Protein AF-A0A529NBE7-F1 (afdb_monomer_lite)

Sequence (158 aa):
THEFKVRSGSTGPDVIDIGALYSTTGAFTYDPGFTSTASCESAITFIDGDAGILLHRGYPIDQLAEHGDFLEVCYLLLYGELPTKAQKEDFDYRVTRHTMVHEQMSRFFTGFRRDAHPMAVMCGVVGALSAFYHDSTDISDPYQRMVASMRLIAKMPT

Secondary structure (DSSP, 8-state):
-----EE--SSS--EE--TTHHHHHS-----TT-SS------SSEEEETTTTEEEETTEEHHHHHHH--HHHHHHHHHHSSPPPHHHHHHHHHHHHHT-PPPHHHHHHHTTS-TT--HHHHHHHHHHHHHHH-GGG--SS-HHHHHHHHHHHHHHTT-

Structure (mmCIF, N/CA/C/O backbone):
data_AF-A0A529NBE7-F1
#
_entry.id   AF-A0A529NBE7-F1
#
loop_
_atom_site.group_PDB
_atom_site.id
_atom_site.type_symbol
_atom_site.label_atom_id
_atom_site.label_alt_id
_atom_site.label_comp_id
_atom_site.label_asym_id
_atom_site.label_entity_id
_atom_site.label_seq_id
_atom_site.pdbx_PDB_ins_code
_atom_site.Cartn_x
_atom_site.Cartn_y
_atom_site.Cartn_z
_atom_site.occupancy
_atom_site.B_iso_or_equiv
_atom_site.auth_seq_id
_atom_site.auth_comp_id
_atom_site.auth_asym_id
_atom_site.auth_atom_id
_atom_site.pdbx_PDB_model_num
ATOM 1 N N . THR A 1 1 ? -15.815 6.696 36.750 1.00 75.62 1 THR A N 1
ATOM 2 C CA . THR A 1 1 ? -15.848 7.115 35.334 1.00 75.62 1 THR A CA 1
ATOM 3 C C . THR A 1 1 ? -14.420 7.359 34.900 1.00 75.62 1 THR A C 1
ATOM 5 O O . THR A 1 1 ? -13.675 7.949 35.671 1.00 75.62 1 THR A O 1
ATOM 8 N N . HIS A 1 2 ? -14.011 6.828 33.747 1.00 84.19 2 HIS A N 1
ATOM 9 C CA . HIS A 1 2 ? -12.671 7.039 33.188 1.00 84.19 2 HIS A CA 1
ATOM 10 C C . HIS A 1 2 ? -12.804 7.919 31.950 1.00 84.19 2 HIS A C 1
ATOM 12 O O . HIS A 1 2 ? -13.721 7.709 31.157 1.00 84.19 2 HIS A O 1
ATOM 18 N N . GLU A 1 3 ? -11.922 8.899 31.807 1.00 89.25 3 GLU A N 1
ATOM 19 C CA . GLU A 1 3 ? -11.871 9.765 30.633 1.00 89.25 3 GLU A CA 1
ATOM 20 C C . GLU A 1 3 ? -10.775 9.275 29.690 1.00 89.25 3 GLU A C 1
ATOM 22 O O . GLU A 1 3 ? -9.655 8.991 30.120 1.00 89.25 3 GLU A O 1
ATOM 27 N N . PHE A 1 4 ? -11.106 9.183 28.405 1.00 92.06 4 PHE A N 1
ATOM 28 C CA . PHE A 1 4 ? -10.170 8.831 27.343 1.00 92.06 4 PHE A CA 1
ATOM 29 C C . PHE A 1 4 ? -10.034 10.001 26.379 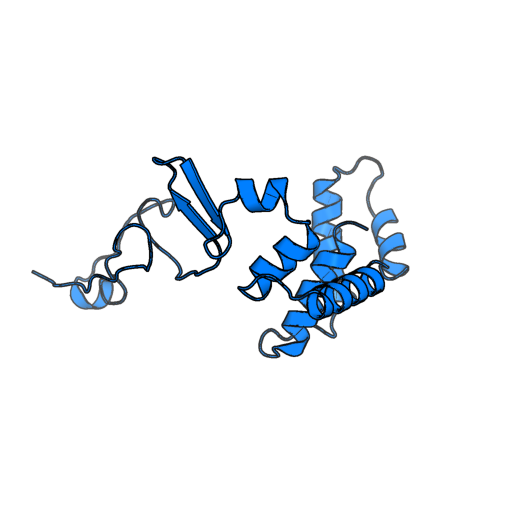1.00 92.06 4 PHE A C 1
ATOM 31 O O . PHE A 1 4 ? -10.995 10.727 26.117 1.00 92.06 4 PHE A O 1
ATOM 38 N N . LYS A 1 5 ? -8.824 10.193 25.854 1.00 93.06 5 LYS A N 1
ATOM 39 C CA . LYS A 1 5 ? -8.548 11.259 24.895 1.00 93.06 5 LYS A CA 1
ATOM 40 C C . LYS A 1 5 ? -9.171 10.906 23.548 1.00 93.06 5 LYS A C 1
ATOM 42 O O . LYS A 1 5 ? -8.966 9.810 23.037 1.00 93.06 5 LYS A O 1
ATOM 47 N N . VAL A 1 6 ? -9.865 11.864 22.948 1.00 94.12 6 VAL A N 1
ATOM 48 C CA . VAL A 1 6 ? -10.318 11.771 21.559 1.00 94.12 6 VAL A CA 1
ATOM 49 C C . VAL A 1 6 ? -9.231 12.343 20.648 1.00 94.12 6 VAL A C 1
ATOM 51 O O . VAL A 1 6 ? -8.643 13.388 20.945 1.00 94.12 6 VAL A O 1
ATOM 54 N N . ARG A 1 7 ? -8.917 11.635 19.563 1.00 93.31 7 ARG A N 1
ATOM 55 C CA . ARG A 1 7 ? -8.021 12.089 18.498 1.00 93.31 7 ARG A CA 1
ATOM 56 C C . ARG A 1 7 ? -8.833 12.273 17.223 1.00 93.31 7 ARG A C 1
ATOM 58 O O . ARG A 1 7 ? -9.584 11.382 16.843 1.00 93.31 7 ARG A O 1
ATOM 65 N N . SER A 1 8 ? -8.613 13.394 16.552 1.00 94.12 8 SER A N 1
ATOM 66 C CA . SER A 1 8 ? -9.230 13.698 15.262 1.00 94.12 8 SER A CA 1
ATOM 67 C C . SER A 1 8 ? -8.226 13.503 14.135 1.00 94.12 8 SER A C 1
ATOM 69 O O . SER A 1 8 ? -7.051 13.859 14.274 1.00 94.12 8 SER A O 1
ATOM 71 N N . GLY A 1 9 ? -8.688 12.931 13.026 1.00 90.38 9 GLY A N 1
ATOM 72 C CA . GLY A 1 9 ? -7.950 12.913 11.766 1.00 90.38 9 GLY A CA 1
ATOM 73 C C . GLY A 1 9 ? -8.094 14.234 11.008 1.00 90.38 9 GLY A C 1
ATOM 7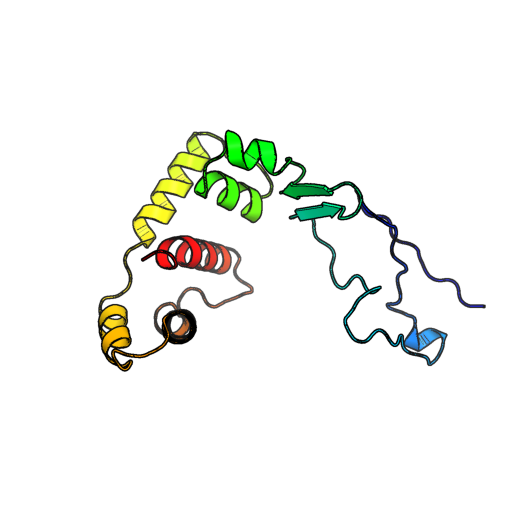4 O O . GLY A 1 9 ? -8.892 15.098 11.368 1.00 90.38 9 GLY A O 1
ATOM 75 N N . SER A 1 10 ? -7.341 14.388 9.919 1.00 90.62 10 SER A N 1
ATOM 76 C CA . SER A 1 10 ? -7.595 15.456 8.939 1.00 90.62 10 SER A CA 1
ATOM 77 C C . SER A 1 10 ? -8.926 15.259 8.207 1.00 90.62 10 SER A C 1
ATOM 79 O O . SER A 1 10 ? -9.560 16.223 7.790 1.00 90.62 10 SER A O 1
ATOM 81 N N . THR A 1 11 ? -9.330 13.999 8.047 1.00 87.31 11 THR A N 1
ATOM 82 C CA . THR A 1 11 ? -10.573 13.532 7.427 1.00 87.31 11 THR A CA 1
ATOM 83 C C . THR A 1 11 ? -11.031 12.258 8.141 1.00 87.31 11 THR A C 1
ATOM 85 O O . THR A 1 11 ? -10.215 11.575 8.766 1.00 87.31 11 THR A O 1
ATOM 88 N N . GLY A 1 12 ? -12.323 11.934 8.041 1.00 87.88 12 GLY A N 1
ATOM 89 C CA . GLY A 1 12 ? -12.913 10.747 8.665 1.00 87.88 12 GLY A CA 1
ATOM 90 C C . GLY A 1 12 ? -13.366 10.947 10.119 1.00 87.88 12 GLY A C 1
ATOM 91 O O . GLY A 1 12 ? -13.359 12.072 10.623 1.00 87.88 12 GLY A O 1
ATOM 92 N N . PRO A 1 13 ? -13.816 9.865 10.779 1.00 90.75 13 PRO A N 1
ATOM 93 C CA . PRO A 1 13 ? -14.330 9.915 12.142 1.00 90.75 13 PRO A CA 1
ATOM 94 C C . PRO A 1 13 ? -13.217 10.085 13.184 1.00 90.75 13 PRO A C 1
ATOM 96 O O . PRO A 1 13 ? -12.080 9.648 12.997 1.00 90.75 13 PRO A O 1
ATOM 99 N N . ASP A 1 14 ? -13.582 10.675 14.320 1.00 94.31 14 ASP A N 1
ATOM 100 C CA . ASP A 1 14 ? -12.721 10.740 15.496 1.00 94.31 14 ASP A CA 1
ATOM 101 C C . ASP A 1 14 ? -12.504 9.347 16.106 1.00 94.31 14 ASP A C 1
ATOM 103 O O . ASP A 1 14 ? -13.388 8.487 16.088 1.00 94.31 14 ASP A O 1
ATOM 107 N N . VAL A 1 15 ? -11.333 9.141 16.708 1.00 94.69 15 VAL A N 1
ATOM 108 C CA . VAL A 1 15 ? -10.968 7.893 17.385 1.00 94.69 15 VAL A CA 1
ATOM 109 C C . VAL A 1 15 ? -10.727 8.124 18.871 1.00 94.69 15 VAL A C 1
ATOM 111 O O . VAL A 1 15 ? -10.211 9.161 19.291 1.00 94.69 15 VAL A O 1
ATOM 114 N N . ILE A 1 16 ? -11.081 7.135 19.687 1.00 94.69 16 ILE A N 1
ATOM 115 C CA . ILE A 1 16 ? -10.839 7.160 21.130 1.00 94.69 16 ILE A CA 1
ATOM 116 C C . ILE A 1 16 ? -9.510 6.459 21.407 1.00 94.69 16 ILE A C 1
ATOM 118 O O . ILE A 1 16 ? -9.323 5.298 21.044 1.00 94.69 16 ILE A O 1
ATOM 122 N N . ASP A 1 17 ? -8.586 7.155 22.064 1.00 93.62 17 ASP A N 1
ATOM 123 C CA . ASP A 1 17 ? -7.302 6.589 22.461 1.00 93.62 17 ASP A CA 1
ATOM 124 C C . ASP A 1 17 ? -7.477 5.654 23.664 1.00 93.62 17 ASP A C 1
ATOM 126 O O . ASP A 1 17 ? -7.709 6.086 24.796 1.00 93.62 17 ASP A O 1
ATOM 130 N N . ILE A 1 18 ? -7.353 4.354 23.398 1.00 93.62 18 ILE A N 1
ATOM 131 C CA . ILE A 1 18 ? -7.461 3.278 24.386 1.00 93.62 18 ILE A CA 1
ATOM 132 C C . ILE A 1 18 ? -6.094 2.739 24.839 1.00 93.62 18 ILE A C 1
ATOM 134 O O . ILE A 1 18 ? -6.039 1.695 25.488 1.00 93.62 18 ILE A O 1
ATOM 138 N N . GLY A 1 19 ? -4.982 3.433 24.561 1.00 90.62 19 GLY A N 1
ATOM 139 C CA . GLY A 1 19 ? -3.635 2.969 24.926 1.00 90.62 19 GLY A CA 1
ATOM 140 C C . GLY A 1 19 ? -3.440 2.732 26.431 1.00 90.62 19 GLY A C 1
ATOM 141 O O . GLY A 1 19 ? -2.717 1.822 26.832 1.00 90.62 19 GLY A O 1
ATOM 142 N N . ALA A 1 20 ? -4.139 3.497 27.275 1.00 91.25 20 ALA A N 1
ATOM 143 C CA . ALA A 1 20 ? -4.112 3.364 28.735 1.00 91.25 20 ALA A CA 1
ATOM 144 C C . ALA A 1 20 ? -5.313 2.587 29.317 1.00 91.25 20 ALA A C 1
ATOM 146 O O . ALA A 1 20 ? -5.482 2.556 30.542 1.00 91.25 20 ALA A O 1
ATOM 147 N N . LEU A 1 21 ? -6.158 1.975 28.473 1.00 93.25 21 LEU A N 1
ATOM 148 C CA . LEU A 1 21 ? -7.428 1.350 28.873 1.00 93.25 21 LEU A CA 1
ATOM 149 C C . LEU A 1 21 ? -7.230 0.269 29.934 1.00 93.25 21 LEU A C 1
ATOM 151 O O . LEU A 1 21 ? -7.869 0.314 30.986 1.00 93.25 21 LEU A O 1
ATOM 155 N N . TYR A 1 22 ? -6.314 -0.671 29.699 1.00 92.19 22 TYR A N 1
ATOM 156 C CA . TYR A 1 22 ? -6.093 -1.777 30.629 1.00 92.19 22 TYR A CA 1
ATOM 157 C C . TYR A 1 22 ? -5.558 -1.290 31.981 1.00 92.19 22 TYR A C 1
ATOM 159 O O . TYR A 1 22 ? -6.066 -1.689 33.025 1.00 92.19 22 TYR A O 1
ATOM 167 N N . SER A 1 23 ? -4.593 -0.363 31.980 1.00 93.12 23 SER A N 1
ATOM 168 C CA . SER A 1 23 ? -4.018 0.180 33.218 1.00 93.12 23 SER A CA 1
ATOM 169 C C . SER A 1 23 ? -5.012 0.989 34.052 1.00 93.12 23 SER A C 1
ATOM 171 O O . SER A 1 23 ? -4.843 1.081 35.263 1.00 93.12 23 SER A O 1
ATOM 173 N N . THR A 1 24 ? -6.034 1.583 33.430 1.00 91.62 24 THR A N 1
ATOM 174 C CA . THR A 1 24 ? -7.048 2.374 34.147 1.00 91.62 24 THR A CA 1
ATOM 175 C C . THR A 1 24 ? -8.267 1.561 34.561 1.00 91.62 24 THR A C 1
ATOM 177 O O . THR A 1 24 ? -8.827 1.835 35.619 1.00 91.62 24 THR A O 1
ATOM 180 N N . THR A 1 25 ? -8.685 0.582 33.758 1.00 92.25 25 THR A N 1
ATOM 181 C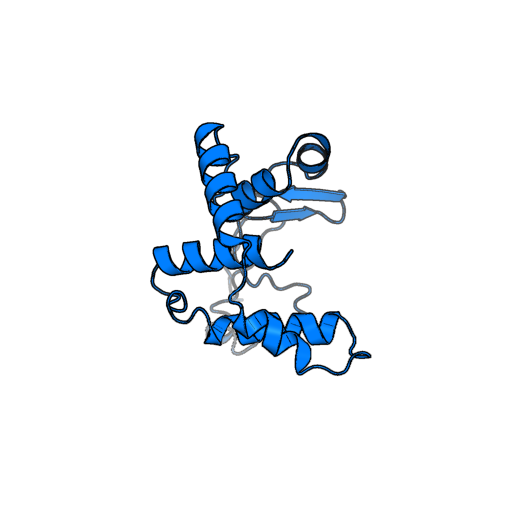 CA . THR A 1 25 ? -9.974 -0.111 33.939 1.00 92.25 25 THR A CA 1
ATOM 182 C C . THR A 1 25 ? -9.846 -1.582 34.330 1.00 92.25 25 THR A C 1
ATOM 184 O O . THR A 1 25 ? -10.813 -2.164 34.814 1.00 92.25 25 THR A O 1
ATOM 187 N N . GLY A 1 26 ? -8.683 -2.205 34.110 1.00 92.56 26 GLY A N 1
ATOM 188 C CA . GLY A 1 26 ? -8.510 -3.656 34.228 1.00 92.56 26 GLY A CA 1
ATOM 189 C C . GLY A 1 26 ? -9.259 -4.465 33.160 1.00 92.56 26 GLY A C 1
ATOM 190 O O . GLY A 1 26 ? -9.383 -5.680 33.299 1.00 92.56 26 GLY A O 1
ATOM 191 N N . ALA A 1 27 ? -9.768 -3.812 32.109 1.00 93.00 27 ALA A N 1
ATOM 192 C CA . ALA A 1 27 ? -10.546 -4.428 31.039 1.00 93.00 27 ALA A CA 1
ATOM 193 C C . ALA A 1 27 ? -9.868 -4.271 29.666 1.00 93.00 27 ALA A C 1
ATOM 195 O O . ALA A 1 27 ? -9.061 -3.365 29.446 1.00 93.00 27 ALA A O 1
ATOM 196 N N . PHE A 1 28 ? -10.225 -5.159 28.737 1.00 93.75 28 PHE A N 1
ATOM 197 C CA . PHE A 1 28 ? -9.833 -5.104 27.327 1.00 93.75 28 PHE A CA 1
ATOM 198 C C . PHE A 1 28 ? -11.044 -4.805 26.444 1.00 93.75 28 PHE A C 1
ATOM 200 O O . PHE A 1 28 ? -12.183 -5.087 26.822 1.00 93.75 28 PHE A O 1
ATOM 207 N N . THR A 1 29 ? -10.794 -4.279 25.247 1.00 94.00 29 THR A N 1
ATOM 208 C CA . THR A 1 29 ? -11.799 -4.257 24.183 1.00 94.00 29 THR A CA 1
ATOM 209 C C . THR A 1 29 ? -11.952 -5.655 23.587 1.00 94.00 29 THR A C 1
ATOM 211 O O . THR A 1 29 ? -10.997 -6.429 23.512 1.00 94.00 29 THR A O 1
ATOM 214 N N . TYR A 1 30 ? -13.166 -5.993 23.163 1.00 93.00 30 TYR A N 1
ATOM 215 C CA . TYR A 1 30 ? -13.452 -7.230 22.446 1.00 93.00 30 TYR A CA 1
ATOM 216 C C . TYR A 1 30 ? -14.079 -6.871 21.098 1.00 93.00 30 TYR A C 1
ATOM 218 O O . TYR A 1 30 ? -15.259 -6.540 21.033 1.00 93.00 30 TYR A O 1
ATOM 226 N N . ASP A 1 31 ? -13.262 -6.893 20.045 1.00 95.44 31 ASP A N 1
ATOM 227 C CA . ASP A 1 31 ? -13.643 -6.538 18.670 1.00 95.44 31 ASP A CA 1
ATOM 228 C C . ASP A 1 31 ? -13.017 -7.543 17.682 1.00 95.44 31 ASP A C 1
ATOM 230 O O . ASP A 1 31 ? -11.999 -7.257 17.038 1.00 95.44 31 ASP A O 1
ATOM 234 N N . PRO A 1 32 ? -13.549 -8.779 17.613 1.00 92.19 32 PRO A N 1
ATOM 235 C CA . PRO A 1 32 ? -13.060 -9.778 16.673 1.00 92.19 32 PRO A CA 1
ATOM 236 C C . PRO A 1 32 ? -13.314 -9.304 15.235 1.00 92.19 32 PRO A C 1
ATOM 238 O O . PRO A 1 32 ? -14.453 -9.243 14.781 1.00 92.19 32 PRO A O 1
ATOM 241 N N . GLY A 1 33 ? -12.235 -8.989 14.515 1.00 93.44 33 GLY A N 1
ATOM 242 C CA . GLY A 1 33 ? -12.288 -8.477 13.142 1.00 93.44 33 GLY A CA 1
ATOM 243 C C . GLY A 1 33 ? -11.925 -7.000 12.993 1.00 93.44 33 GLY A C 1
ATOM 244 O O . GLY A 1 33 ? -11.900 -6.526 11.863 1.00 93.44 33 GLY A O 1
ATOM 245 N N . PHE A 1 34 ? -11.599 -6.298 14.088 1.00 93.62 34 PHE A N 1
ATOM 246 C CA . PHE A 1 34 ? -11.193 -4.883 14.070 1.00 93.62 34 PHE A CA 1
ATOM 247 C C . PHE A 1 34 ? -12.221 -3.963 13.393 1.00 93.62 34 PHE A C 1
ATOM 249 O O . PHE A 1 34 ? -11.860 -3.008 12.709 1.00 93.62 34 PHE A O 1
ATOM 256 N N . THR A 1 35 ? -13.512 -4.244 13.567 1.00 92.19 35 THR A N 1
ATOM 257 C CA . THR A 1 35 ? -14.584 -3.488 12.903 1.00 92.19 35 THR A CA 1
ATOM 258 C C . THR A 1 35 ? -14.685 -2.048 13.398 1.00 92.19 35 THR A C 1
ATOM 260 O O . THR A 1 35 ? -15.079 -1.161 12.649 1.00 92.19 35 THR A O 1
ATOM 263 N N . SER A 1 36 ? -14.321 -1.816 14.659 1.00 90.75 36 SER A N 1
ATOM 264 C CA . SER A 1 36 ? -14.445 -0.531 15.353 1.00 90.75 36 SER A CA 1
ATOM 265 C C . SER A 1 36 ? -13.095 -0.026 15.870 1.00 90.75 36 SER A C 1
ATOM 267 O O . SER A 1 36 ? -13.034 0.931 16.641 1.00 90.75 36 SER A O 1
ATOM 269 N N . THR A 1 37 ? -12.000 -0.677 15.470 1.00 93.75 37 THR A N 1
ATOM 270 C CA . THR A 1 37 ? -10.660 -0.425 15.999 1.00 93.75 37 THR A CA 1
ATOM 271 C C . THR A 1 37 ? -9.751 0.150 14.916 1.00 93.75 37 THR A C 1
ATOM 273 O O . THR A 1 37 ? -9.364 -0.547 13.979 1.00 93.75 37 THR A O 1
ATOM 276 N N . ALA A 1 38 ? -9.334 1.406 15.083 1.00 93.50 38 ALA A N 1
ATOM 277 C CA . ALA A 1 38 ? -8.285 2.009 14.264 1.00 93.50 38 ALA A CA 1
ATOM 278 C C . ALA A 1 38 ? -6.895 1.573 14.767 1.00 93.50 38 ALA A C 1
ATOM 280 O O . ALA A 1 38 ? -6.497 1.915 15.880 1.00 93.50 38 ALA A O 1
ATOM 281 N N . SER A 1 39 ? -6.157 0.805 13.959 1.00 93.56 39 SER A N 1
ATOM 282 C CA . SER A 1 39 ? -4.872 0.200 14.354 1.00 93.56 39 SER A CA 1
ATOM 283 C C . SER A 1 39 ? -3.641 1.046 14.024 1.00 93.56 39 SER A C 1
ATOM 285 O O . SER A 1 39 ? -2.594 0.871 14.650 1.00 93.56 39 SER A O 1
ATOM 287 N N . CYS A 1 40 ? -3.734 1.951 13.049 1.00 93.69 40 CYS A N 1
ATOM 288 C CA . CYS A 1 40 ? -2.621 2.789 12.622 1.00 93.69 40 CYS A CA 1
ATOM 289 C C . CYS A 1 40 ? -3.070 4.198 12.230 1.00 93.69 40 CYS A C 1
ATOM 291 O O . CYS A 1 40 ? -4.235 4.455 11.934 1.00 93.69 40 CYS A O 1
ATOM 293 N N . GLU A 1 41 ? -2.102 5.109 12.217 1.00 93.12 41 GLU A N 1
ATOM 294 C CA . GLU A 1 41 ? -2.231 6.433 11.621 1.00 93.12 41 GLU A CA 1
ATOM 295 C C . GLU A 1 41 ? -1.633 6.386 10.211 1.00 93.12 41 GLU A C 1
ATOM 297 O O . GLU A 1 41 ? -0.529 5.872 10.016 1.00 93.12 41 GLU A O 1
ATOM 302 N N . SER A 1 42 ? -2.363 6.889 9.215 1.00 94.69 42 SER A N 1
ATOM 303 C CA . SER A 1 42 ? -1.933 6.871 7.817 1.00 94.69 42 SER A CA 1
ATOM 304 C C . SER A 1 42 ? -2.332 8.154 7.105 1.00 94.69 42 SER A C 1
ATOM 306 O O . SER A 1 42 ? -3.414 8.691 7.320 1.00 94.69 42 SER A O 1
ATOM 308 N N . ALA A 1 43 ? -1.455 8.610 6.215 1.00 94.62 43 ALA A N 1
ATOM 309 C CA . ALA A 1 43 ? -1.685 9.739 5.319 1.00 94.62 43 ALA A CA 1
ATOM 310 C C . ALA A 1 43 ? -1.628 9.311 3.839 1.00 94.62 43 ALA A C 1
ATOM 312 O O . ALA A 1 43 ? -1.302 10.125 2.976 1.00 94.62 43 ALA A O 1
ATOM 313 N N . ILE A 1 44 ? -1.840 8.018 3.548 1.00 95.38 44 ILE A N 1
ATOM 314 C CA . ILE A 1 44 ? -1.678 7.441 2.202 1.00 95.38 44 ILE A CA 1
ATOM 315 C C . ILE A 1 44 ? -2.998 7.450 1.430 1.00 95.38 44 ILE A C 1
ATOM 317 O O . ILE A 1 44 ? -3.071 8.050 0.360 1.00 95.38 44 ILE A O 1
ATOM 321 N N . THR A 1 45 ? -4.033 6.808 1.969 1.00 95.62 45 THR A N 1
ATOM 322 C CA . THR A 1 45 ? -5.327 6.641 1.297 1.00 95.62 45 THR A CA 1
ATOM 323 C C . THR A 1 45 ? -6.454 6.935 2.274 1.00 95.62 45 THR A C 1
ATOM 325 O O . THR A 1 45 ? -6.418 6.448 3.403 1.00 95.62 45 THR A O 1
ATOM 328 N N . PHE A 1 46 ? -7.448 7.698 1.828 1.00 95.44 46 PHE A N 1
ATOM 329 C CA . PHE A 1 46 ? -8.699 7.921 2.545 1.00 95.44 46 PHE A CA 1
ATOM 330 C C . PHE A 1 46 ? -9.850 7.254 1.792 1.00 95.44 46 PHE A C 1
ATOM 332 O O . PHE A 1 46 ? -9.902 7.317 0.562 1.00 95.44 46 PHE A O 1
ATOM 339 N N . ILE A 1 47 ? -10.746 6.607 2.536 1.00 94.50 47 ILE A N 1
ATOM 340 C CA . ILE A 1 47 ? -11.906 5.898 1.999 1.00 94.50 47 ILE A CA 1
ATOM 341 C C . ILE A 1 47 ? -13.129 6.295 2.818 1.00 94.50 47 ILE A C 1
ATOM 343 O O . ILE A 1 47 ? -13.126 6.136 4.038 1.00 94.50 47 ILE A O 1
ATOM 347 N N . ASP A 1 48 ? -14.172 6.751 2.134 1.00 93.19 48 ASP A N 1
ATOM 348 C CA . ASP A 1 48 ? -15.517 6.901 2.679 1.00 93.19 48 ASP A CA 1
ATOM 349 C C . ASP A 1 48 ? -16.456 5.990 1.882 1.00 93.19 48 ASP A C 1
ATOM 351 O O . ASP A 1 48 ? -16.751 6.245 0.713 1.00 93.19 48 ASP A O 1
ATOM 355 N N . GLY A 1 49 ? -16.874 4.886 2.503 1.00 90.81 49 GLY A N 1
ATOM 356 C CA . GLY A 1 49 ? -17.736 3.895 1.862 1.00 90.81 49 GLY A CA 1
ATOM 357 C C . GLY A 1 49 ? -19.169 4.382 1.645 1.00 90.81 49 GLY A C 1
ATOM 358 O O . GLY A 1 49 ? -19.792 3.973 0.669 1.00 90.81 49 GLY A O 1
ATOM 359 N N . ASP A 1 50 ? -19.667 5.273 2.505 1.00 91.00 50 ASP A N 1
ATOM 360 C CA . ASP A 1 50 ? -21.042 5.775 2.435 1.00 91.00 50 ASP A CA 1
ATOM 361 C C . ASP A 1 50 ? -21.173 6.845 1.347 1.00 91.00 50 ASP A C 1
ATOM 363 O O . ASP A 1 50 ? -22.136 6.851 0.578 1.00 91.00 50 ASP A O 1
ATOM 367 N N . ALA A 1 51 ? -20.176 7.728 1.245 1.00 91.81 51 ALA A N 1
ATOM 368 C CA . ALA A 1 51 ? -20.106 8.740 0.194 1.00 91.81 51 ALA A CA 1
ATOM 369 C C . ALA A 1 51 ? -19.499 8.217 -1.123 1.00 91.81 51 ALA A C 1
ATOM 371 O O . ALA A 1 51 ? -19.564 8.907 -2.141 1.00 91.81 51 ALA A O 1
ATOM 372 N N . GLY A 1 52 ? -18.899 7.021 -1.121 1.00 92.81 52 GLY A N 1
ATOM 373 C CA . GLY A 1 52 ? -18.220 6.444 -2.285 1.00 92.81 52 GLY A CA 1
ATOM 374 C C . GLY A 1 52 ? -16.938 7.187 -2.676 1.00 92.81 52 GLY A C 1
ATOM 375 O O . GLY A 1 52 ? -16.608 7.264 -3.858 1.00 92.81 52 GLY A O 1
ATOM 376 N N . ILE A 1 53 ? -16.226 7.761 -1.704 1.00 93.88 53 ILE A N 1
ATOM 377 C CA . ILE A 1 53 ? -15.025 8.571 -1.937 1.00 93.88 53 ILE A CA 1
ATOM 378 C C . ILE A 1 53 ? -13.777 7.715 -1.713 1.00 93.88 53 ILE A C 1
ATOM 380 O O . ILE A 1 53 ? -13.615 7.091 -0.666 1.00 93.88 53 ILE A O 1
ATOM 384 N N . LEU A 1 54 ? -12.854 7.744 -2.676 1.00 95.81 54 LEU A N 1
ATOM 385 C CA . LEU A 1 54 ? -11.520 7.156 -2.568 1.00 95.81 54 LEU A CA 1
ATOM 386 C C . LEU A 1 54 ? -10.477 8.199 -2.976 1.00 95.81 54 LEU A C 1
ATOM 388 O O . LEU A 1 54 ? -10.472 8.657 -4.120 1.00 95.81 54 LEU A O 1
ATOM 392 N N . LEU A 1 55 ? -9.593 8.557 -2.043 1.00 94.81 55 LEU A N 1
ATOM 393 C CA . LEU A 1 55 ? -8.528 9.536 -2.259 1.00 94.81 55 LEU A CA 1
ATOM 394 C C . LEU A 1 55 ? -7.156 8.902 -2.026 1.00 94.81 55 LEU A C 1
ATOM 396 O O . LEU A 1 55 ? -6.911 8.353 -0.952 1.00 94.81 55 LEU A O 1
ATOM 400 N N . HIS A 1 56 ? -6.222 9.066 -2.961 1.00 96.00 56 HIS A N 1
ATOM 401 C CA . HIS A 1 56 ? -4.801 8.782 -2.741 1.00 96.00 56 HIS A CA 1
ATOM 402 C C . HIS A 1 56 ? -4.051 10.089 -2.517 1.00 96.00 56 HIS A C 1
ATOM 404 O O . HIS A 1 56 ? -4.039 10.954 -3.386 1.00 96.00 56 HIS A O 1
ATOM 410 N N . ARG A 1 57 ? -3.441 10.261 -1.338 1.00 93.75 57 ARG A N 1
ATOM 411 C CA . ARG A 1 57 ? -2.775 11.511 -0.916 1.00 93.75 57 ARG A CA 1
ATOM 412 C C . ARG A 1 57 ? -3.650 12.767 -1.090 1.00 93.75 57 ARG A C 1
ATOM 414 O O . ARG A 1 57 ? -3.141 13.855 -1.323 1.00 93.75 57 ARG A O 1
ATOM 421 N N . GLY A 1 58 ? -4.972 12.610 -0.979 1.00 93.06 58 GLY A N 1
ATOM 422 C CA . GLY A 1 58 ? -5.957 13.680 -1.179 1.00 93.06 58 GLY A CA 1
ATOM 423 C C . GLY A 1 58 ? -6.474 13.835 -2.615 1.00 93.06 58 GLY A C 1
ATOM 424 O O . GLY A 1 58 ? -7.456 14.543 -2.812 1.00 93.06 58 GLY A O 1
ATOM 425 N N . TYR A 1 59 ? -5.882 13.153 -3.599 1.00 94.19 59 TYR A N 1
ATOM 426 C CA . TYR A 1 59 ? -6.339 13.179 -4.990 1.00 94.19 59 TYR A CA 1
ATOM 427 C C . TYR A 1 59 ? -7.444 12.141 -5.231 1.00 94.19 59 TYR A C 1
ATOM 429 O O . TYR A 1 59 ? -7.240 10.970 -4.888 1.00 94.19 59 TYR A O 1
ATOM 437 N N . PRO A 1 60 ? -8.587 12.530 -5.826 1.00 95.50 60 PRO A N 1
ATOM 438 C CA . PRO A 1 60 ? -9.647 11.600 -6.204 1.00 95.50 60 PRO A CA 1
ATOM 439 C C . PRO A 1 60 ? -9.173 10.522 -7.187 1.00 95.50 60 PRO A C 1
ATOM 441 O O . PRO A 1 60 ? -8.405 10.801 -8.112 1.00 95.50 60 PRO A O 1
ATOM 444 N N . ILE A 1 61 ? -9.613 9.278 -6.976 1.00 94.44 61 ILE A N 1
ATOM 445 C CA . ILE A 1 61 ? -9.176 8.126 -7.781 1.00 94.44 61 ILE A CA 1
ATOM 446 C C . ILE A 1 61 ? -9.547 8.246 -9.263 1.00 94.44 61 ILE A C 1
ATOM 448 O O . ILE A 1 61 ? -8.780 7.821 -10.119 1.00 94.44 61 ILE A O 1
ATOM 452 N N . ASP A 1 62 ? -10.692 8.846 -9.567 1.00 94.12 62 ASP A N 1
ATOM 453 C CA . ASP A 1 62 ? -11.187 9.144 -10.911 1.00 94.12 62 ASP A CA 1
ATOM 454 C C . ASP A 1 62 ? -10.209 10.041 -11.676 1.00 94.12 62 ASP A C 1
ATOM 456 O O . ASP A 1 62 ? -9.824 9.716 -12.797 1.00 94.12 62 ASP A O 1
ATOM 460 N N . GLN A 1 63 ? -9.693 11.093 -11.034 1.00 94.25 63 GLN A N 1
ATOM 461 C CA . GLN A 1 63 ? -8.691 11.971 -11.649 1.00 94.25 63 GLN A CA 1
ATOM 462 C C . GLN A 1 63 ? -7.367 11.245 -11.902 1.00 94.25 63 GLN A C 1
ATOM 464 O O . GLN A 1 63 ? -6.741 11.433 -12.945 1.00 94.25 63 GLN A O 1
ATOM 469 N N . LEU A 1 64 ? -6.934 10.404 -10.958 1.00 93.88 64 LEU A N 1
ATOM 470 C CA . LEU A 1 64 ? -5.709 9.619 -11.115 1.00 93.88 64 LEU A CA 1
ATOM 471 C C . LEU A 1 64 ? -5.845 8.558 -12.212 1.00 93.88 64 LEU A C 1
ATOM 473 O O . LEU A 1 64 ? -4.880 8.308 -12.925 1.00 93.88 64 LEU A O 1
ATOM 477 N N . ALA A 1 65 ? -7.024 7.958 -12.364 1.00 93.25 65 ALA A N 1
ATOM 478 C CA . ALA A 1 65 ? -7.287 6.946 -13.380 1.00 93.25 65 ALA A CA 1
ATOM 479 C C . ALA A 1 65 ? -7.430 7.540 -14.791 1.00 93.25 65 ALA A C 1
ATOM 481 O O . ALA A 1 65 ? -6.998 6.914 -15.756 1.00 93.25 65 ALA A O 1
ATOM 482 N N . GLU A 1 66 ? -8.028 8.728 -14.929 1.00 94.25 66 GLU A N 1
ATOM 483 C CA . GLU A 1 66 ? -8.223 9.375 -16.235 1.00 94.25 66 GLU A CA 1
ATOM 484 C C . GLU A 1 66 ? -6.984 10.123 -16.740 1.00 94.25 66 GLU A C 1
ATOM 486 O O . GLU A 1 66 ? -6.782 10.235 -17.953 1.00 94.25 66 GLU A O 1
ATOM 491 N N . HIS A 1 67 ? -6.169 10.676 -15.837 1.00 90.44 67 HIS A N 1
ATOM 492 C CA . HIS A 1 67 ? -5.070 11.576 -16.205 1.00 90.44 67 HIS A CA 1
ATOM 493 C C . HIS A 1 67 ? -3.683 11.094 -15.781 1.00 90.44 67 HIS A C 1
ATOM 495 O O . HIS A 1 67 ? -2.694 11.590 -16.321 1.00 90.44 67 HIS A O 1
ATOM 501 N N . GLY A 1 68 ? -3.595 10.182 -14.814 1.00 86.56 68 GLY A N 1
ATOM 502 C CA . GLY A 1 68 ? -2.329 9.692 -14.280 1.00 86.56 68 GLY A CA 1
ATOM 503 C C . GLY A 1 68 ? -1.815 8.446 -14.994 1.00 86.56 68 GLY A C 1
ATOM 504 O O . GLY A 1 68 ? -2.564 7.691 -15.611 1.00 86.56 68 GLY A O 1
ATOM 505 N N . ASP A 1 69 ? -0.512 8.214 -14.869 1.00 92.06 69 ASP A N 1
ATOM 506 C CA . ASP A 1 69 ? 0.123 6.944 -15.215 1.00 92.06 69 ASP A CA 1
ATOM 507 C C . ASP A 1 69 ? 0.383 6.074 -13.970 1.00 92.06 69 ASP A C 1
ATOM 509 O O . ASP A 1 69 ? 0.515 6.576 -12.850 1.00 92.06 69 ASP A O 1
ATOM 513 N N . PHE A 1 70 ? 0.517 4.757 -14.153 1.00 92.25 70 PHE A N 1
ATOM 514 C CA . PHE A 1 70 ? 0.789 3.822 -13.058 1.00 92.25 70 PHE A CA 1
ATOM 515 C C . PHE A 1 70 ? 2.047 4.211 -12.267 1.00 92.25 70 PHE A C 1
ATOM 517 O O . PHE A 1 70 ? 2.018 4.221 -11.035 1.00 92.25 70 PHE A O 1
ATOM 524 N N . LEU A 1 71 ? 3.137 4.583 -12.950 1.00 93.25 71 LEU A N 1
ATOM 525 C CA . LEU A 1 71 ? 4.385 4.962 -12.281 1.00 93.25 71 LEU A CA 1
ATOM 526 C C . LEU A 1 71 ? 4.271 6.301 -11.538 1.00 93.25 71 LEU A C 1
ATOM 528 O O . LEU A 1 71 ? 4.849 6.442 -10.459 1.00 93.25 71 LEU A O 1
ATOM 532 N N . GLU A 1 72 ? 3.471 7.246 -12.039 1.00 93.88 72 GLU A N 1
ATOM 533 C CA . GLU A 1 72 ? 3.161 8.490 -11.319 1.00 93.88 72 GLU A CA 1
ATOM 534 C C . GLU A 1 72 ? 2.368 8.219 -10.043 1.00 93.88 72 GLU A C 1
ATOM 536 O O . GLU A 1 72 ? 2.680 8.789 -8.997 1.00 93.88 72 GLU A O 1
ATOM 541 N N . VAL A 1 73 ? 1.383 7.319 -10.096 1.00 94.94 73 VAL A N 1
ATOM 542 C CA . VAL A 1 73 ? 0.611 6.921 -8.912 1.00 94.94 73 VAL A CA 1
ATOM 543 C C . VAL A 1 73 ? 1.497 6.166 -7.916 1.00 94.94 73 VAL A C 1
ATOM 545 O O . VAL A 1 73 ? 1.423 6.424 -6.714 1.00 94.94 73 VAL A O 1
ATOM 548 N N . CYS A 1 74 ? 2.398 5.290 -8.375 1.00 94.25 74 CYS A N 1
ATOM 549 C CA . CYS A 1 74 ? 3.398 4.667 -7.503 1.00 94.25 74 CYS A CA 1
ATOM 550 C C . CYS A 1 74 ? 4.279 5.712 -6.808 1.00 94.25 74 CYS A C 1
ATOM 552 O O . CYS A 1 74 ? 4.507 5.612 -5.600 1.00 94.25 74 CYS A O 1
ATOM 554 N N . TYR A 1 75 ? 4.747 6.722 -7.547 1.00 94.75 75 TYR A N 1
ATOM 555 C CA . TYR A 1 75 ? 5.524 7.822 -6.984 1.00 94.75 75 TYR A CA 1
ATOM 556 C C . TYR A 1 75 ? 4.716 8.586 -5.927 1.00 94.75 75 TYR A C 1
ATOM 558 O O . TYR A 1 75 ? 5.189 8.768 -4.805 1.00 94.75 75 TYR A O 1
ATOM 566 N N . LEU A 1 76 ? 3.473 8.958 -6.245 1.00 95.50 76 LEU A N 1
ATOM 567 C CA . LEU A 1 76 ? 2.556 9.651 -5.339 1.00 95.50 76 LEU A CA 1
ATOM 568 C C . LEU A 1 76 ? 2.364 8.885 -4.024 1.00 95.50 76 LEU A C 1
ATOM 570 O O . LEU A 1 76 ? 2.461 9.455 -2.936 1.00 95.50 76 LEU A O 1
ATOM 574 N N . LEU A 1 77 ? 2.115 7.578 -4.100 1.00 94.88 77 LEU A N 1
ATOM 575 C CA . LEU A 1 77 ? 1.888 6.756 -2.913 1.00 94.88 77 LEU A CA 1
ATOM 576 C C . LEU A 1 77 ? 3.151 6.640 -2.049 1.00 94.88 77 LEU A C 1
ATOM 578 O O . LEU A 1 77 ? 3.061 6.773 -0.824 1.00 94.88 77 LEU A O 1
ATOM 582 N N . LEU A 1 78 ? 4.321 6.466 -2.671 1.00 93.44 78 LEU A N 1
ATOM 583 C CA . LEU A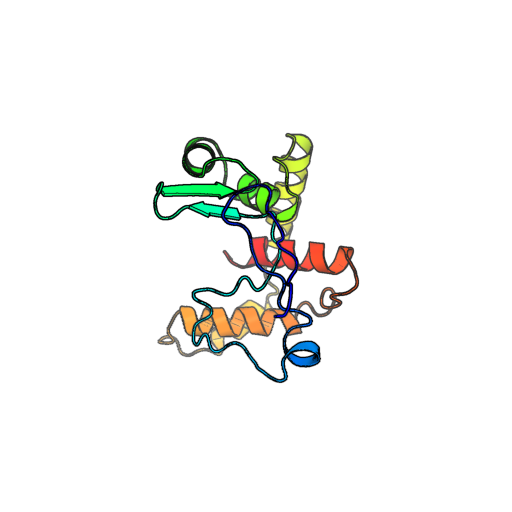 1 78 ? 5.601 6.341 -1.970 1.00 93.44 78 LEU A CA 1
ATOM 584 C C . LEU A 1 78 ? 6.074 7.656 -1.339 1.00 93.44 78 LEU A C 1
ATOM 586 O O . LEU A 1 78 ? 6.506 7.651 -0.187 1.00 93.44 78 LEU A O 1
ATOM 590 N N . TYR A 1 79 ? 5.994 8.765 -2.074 1.00 92.88 79 TYR A N 1
ATOM 591 C CA . TYR A 1 79 ? 6.624 10.035 -1.698 1.00 92.88 79 TYR A CA 1
ATOM 592 C C . TYR A 1 79 ? 5.649 11.088 -1.167 1.00 92.88 79 TYR A C 1
ATOM 594 O O . TYR A 1 79 ? 6.076 12.017 -0.490 1.00 92.88 79 TYR A O 1
ATOM 602 N N . GLY A 1 80 ? 4.346 10.926 -1.398 1.00 93.06 80 GLY A N 1
ATOM 603 C CA . GLY A 1 80 ? 3.302 11.800 -0.859 1.00 93.06 80 GLY A CA 1
ATOM 604 C C . GLY A 1 80 ? 2.831 12.912 -1.786 1.00 93.06 80 GLY A C 1
ATOM 605 O O . GLY A 1 80 ? 1.741 13.432 -1.571 1.00 93.06 80 GLY A O 1
ATOM 606 N N . GLU A 1 81 ? 3.591 13.229 -2.830 1.00 93.81 81 GLU A N 1
ATOM 607 C CA . GLU A 1 81 ? 3.273 14.285 -3.792 1.00 93.81 81 GLU A CA 1
ATOM 608 C C . GLU A 1 81 ? 3.409 13.779 -5.230 1.00 93.81 81 GLU A C 1
ATOM 610 O O . GLU A 1 81 ? 4.108 12.798 -5.496 1.00 93.81 81 GLU A O 1
ATOM 615 N N . LEU A 1 82 ? 2.733 14.454 -6.164 1.00 93.25 82 LEU A N 1
ATOM 616 C CA . LEU A 1 82 ? 2.879 14.168 -7.588 1.00 93.25 82 LEU A CA 1
ATOM 617 C C . LEU A 1 82 ? 4.289 14.562 -8.062 1.00 93.25 82 LEU A C 1
ATOM 619 O O . LEU A 1 82 ? 4.791 15.620 -7.672 1.00 93.25 82 LEU A O 1
ATOM 623 N N . PRO A 1 83 ? 4.935 13.744 -8.911 1.00 94.56 83 PRO A N 1
ATOM 624 C CA . PRO A 1 83 ? 6.283 14.031 -9.371 1.00 94.56 83 PRO A CA 1
ATOM 625 C C . PRO A 1 83 ? 6.308 15.241 -10.310 1.00 94.56 83 PRO A C 1
ATOM 627 O O . PRO A 1 83 ? 5.448 15.428 -11.170 1.00 94.56 83 PRO A O 1
ATOM 630 N N . THR A 1 84 ? 7.373 16.032 -10.221 1.00 95.44 84 THR A N 1
ATOM 631 C CA . THR A 1 84 ? 7.764 16.933 -11.312 1.00 95.44 84 THR A CA 1
ATOM 632 C C . THR A 1 84 ? 8.247 16.127 -12.521 1.00 95.44 84 THR A C 1
ATOM 634 O O . THR A 1 84 ? 8.662 14.976 -12.385 1.00 95.44 84 THR A O 1
ATOM 637 N N . LYS A 1 85 ? 8.282 16.737 -13.714 1.00 93.69 85 LYS A N 1
ATOM 638 C CA . LYS A 1 85 ? 8.761 16.061 -14.939 1.00 93.69 85 LYS A CA 1
ATOM 639 C C . LYS A 1 85 ? 10.139 15.409 -14.765 1.00 93.69 85 LYS A C 1
ATOM 641 O O . LYS A 1 85 ? 10.312 14.254 -15.126 1.00 93.69 85 LYS A O 1
ATOM 646 N N . ALA A 1 86 ? 11.083 16.118 -14.143 1.00 95.50 86 ALA A N 1
ATOM 647 C CA . ALA A 1 86 ? 12.426 15.594 -13.895 1.00 95.50 86 ALA A CA 1
ATOM 648 C C . ALA A 1 86 ? 12.430 14.416 -12.901 1.00 95.50 86 ALA A C 1
ATOM 650 O O . ALA A 1 86 ? 13.173 13.456 -13.083 1.00 95.50 86 ALA A O 1
ATOM 651 N N . GLN A 1 87 ? 11.590 14.467 -11.860 1.00 94.25 87 GLN A N 1
ATOM 652 C CA . GLN A 1 87 ? 11.454 13.366 -10.899 1.00 94.25 87 GLN A CA 1
ATOM 653 C C . GLN A 1 87 ? 10.804 12.137 -11.531 1.00 94.25 87 GLN A C 1
ATOM 655 O O . GLN A 1 87 ? 11.219 11.020 -11.234 1.00 94.25 87 GLN A O 1
ATOM 660 N N . LYS A 1 88 ? 9.815 12.339 -12.408 1.00 93.88 88 LYS A N 1
ATOM 661 C CA . LYS A 1 88 ? 9.184 11.256 -13.161 1.00 93.88 88 LYS A CA 1
ATOM 662 C C . LYS A 1 88 ? 10.197 10.566 -14.069 1.00 93.88 88 LYS A C 1
ATOM 664 O O . LYS A 1 88 ? 10.342 9.355 -13.995 1.00 93.88 88 LYS A O 1
ATOM 669 N N . GLU A 1 89 ? 10.951 11.333 -14.855 1.00 94.94 89 GLU A N 1
ATOM 670 C CA . GLU A 1 89 ? 11.978 10.781 -15.746 1.00 94.94 89 GLU A CA 1
ATOM 671 C C . GLU A 1 89 ? 13.048 9.981 -14.980 1.00 94.94 89 GLU A C 1
ATOM 673 O O . GLU A 1 89 ? 13.421 8.891 -15.415 1.00 94.94 89 GLU A O 1
ATOM 678 N N . ASP A 1 90 ? 13.507 10.469 -13.817 1.00 93.75 90 ASP A N 1
ATOM 679 C CA . ASP A 1 90 ? 14.423 9.710 -12.948 1.00 93.75 90 ASP A CA 1
ATOM 680 C C . ASP A 1 90 ? 13.775 8.423 -12.421 1.00 93.75 90 ASP A C 1
ATOM 682 O O . ASP A 1 90 ? 14.384 7.351 -12.459 1.00 93.75 90 ASP A O 1
ATOM 686 N N . PHE A 1 91 ? 12.531 8.509 -11.945 1.00 93.44 91 PHE A N 1
ATOM 687 C CA . PHE A 1 91 ? 11.820 7.366 -11.386 1.00 93.44 91 PHE A CA 1
ATOM 688 C C . PHE A 1 91 ? 11.590 6.275 -12.437 1.00 93.44 91 PHE A C 1
ATOM 690 O O . PHE A 1 91 ? 11.961 5.120 -12.212 1.00 93.44 91 PHE A O 1
ATOM 697 N N . ASP A 1 92 ? 11.086 6.646 -13.612 1.00 93.25 92 ASP A N 1
ATOM 698 C CA . ASP A 1 92 ? 10.844 5.740 -14.733 1.00 93.25 92 ASP A CA 1
ATOM 699 C C . ASP A 1 92 ? 12.148 5.074 -15.183 1.00 93.25 92 ASP A C 1
ATOM 701 O O . ASP A 1 92 ? 12.210 3.854 -15.371 1.00 93.25 92 ASP A O 1
ATOM 705 N N . TYR A 1 93 ? 13.229 5.851 -15.288 1.00 93.62 93 TYR A N 1
ATOM 706 C CA . TYR A 1 93 ? 14.549 5.334 -15.633 1.00 93.62 93 TYR A CA 1
ATOM 707 C C . TYR A 1 93 ? 15.053 4.310 -14.607 1.00 93.62 93 TYR A C 1
ATOM 709 O O . TYR A 1 93 ? 15.551 3.236 -14.973 1.00 93.62 93 TYR A O 1
ATOM 717 N N . ARG A 1 94 ? 14.901 4.605 -13.313 1.00 90.88 94 ARG A N 1
ATOM 718 C CA . ARG A 1 94 ? 15.327 3.716 -12.226 1.00 90.88 94 ARG A CA 1
ATOM 719 C C . ARG A 1 94 ? 14.514 2.431 -12.197 1.00 90.88 94 ARG A C 1
ATOM 721 O O . ARG A 1 94 ? 15.118 1.365 -12.070 1.00 90.88 94 ARG A O 1
ATOM 728 N N . VAL A 1 95 ? 13.193 2.506 -12.348 1.00 91.94 95 VAL A N 1
ATOM 729 C CA . VAL A 1 95 ? 12.317 1.326 -12.402 1.00 91.94 95 VAL A CA 1
ATOM 730 C C . VAL A 1 95 ? 12.672 0.468 -13.616 1.00 91.94 95 VAL A C 1
ATOM 732 O O . VAL A 1 95 ? 12.967 -0.718 -13.463 1.00 91.94 95 VAL A O 1
ATOM 735 N N . THR A 1 96 ? 12.778 1.074 -14.801 1.00 90.62 96 THR A N 1
ATOM 736 C CA . THR A 1 96 ? 13.073 0.365 -16.057 1.00 90.62 96 THR A CA 1
ATOM 737 C C . THR A 1 96 ? 14.397 -0.400 -15.993 1.00 90.62 96 THR A C 1
ATOM 739 O O . THR A 1 96 ? 14.483 -1.538 -16.455 1.00 90.62 96 THR A O 1
ATOM 742 N N . ARG A 1 97 ? 15.430 0.169 -15.356 1.00 90.00 97 ARG A N 1
ATOM 743 C CA . ARG A 1 97 ? 16.733 -0.500 -15.189 1.00 90.00 97 ARG A CA 1
ATOM 744 C C . ARG A 1 97 ? 16.744 -1.654 -14.190 1.00 90.00 97 ARG A C 1
ATOM 746 O O . ARG A 1 97 ? 17.677 -2.454 -14.219 1.00 90.00 97 ARG A O 1
ATOM 753 N N . HIS A 1 98 ? 15.738 -1.763 -13.328 1.00 88.00 98 HIS A N 1
ATOM 754 C CA . HIS A 1 98 ? 15.645 -2.832 -12.333 1.00 88.00 98 HIS A CA 1
ATOM 755 C C . HIS A 1 98 ? 14.667 -3.947 -12.723 1.00 88.00 98 HIS A C 1
ATOM 757 O O . HIS A 1 98 ? 14.487 -4.875 -11.935 1.00 88.00 98 HIS A O 1
ATOM 763 N N . THR A 1 99 ? 14.091 -3.912 -13.927 1.00 87.50 99 THR A N 1
ATOM 764 C CA . THR A 1 99 ? 13.123 -4.916 -14.410 1.00 87.50 99 THR A CA 1
ATOM 765 C C . THR A 1 99 ? 13.728 -6.312 -14.554 1.00 87.50 99 THR A C 1
ATOM 767 O O . THR A 1 99 ? 13.089 -7.301 -14.200 1.00 87.50 99 THR A O 1
ATOM 770 N N . MET A 1 100 ? 14.987 -6.419 -14.994 1.00 86.81 100 MET A N 1
ATOM 771 C CA . MET A 1 100 ? 15.645 -7.716 -15.176 1.00 86.81 100 MET A CA 1
ATOM 772 C C . MET A 1 100 ? 15.843 -8.449 -13.843 1.00 86.81 100 MET A C 1
ATOM 774 O O . MET A 1 100 ? 16.437 -7.927 -12.892 1.00 86.81 100 MET A O 1
ATOM 778 N N . VAL A 1 101 ? 15.365 -9.689 -13.778 1.00 85.50 101 VAL A N 1
ATOM 779 C CA . VAL A 1 101 ? 15.601 -10.610 -12.661 1.00 85.50 101 VAL A CA 1
ATOM 780 C C . VAL A 1 101 ? 16.915 -11.368 -12.855 1.00 85.50 101 VAL A C 1
ATOM 782 O O . VAL A 1 101 ? 17.397 -11.537 -13.973 1.00 85.50 101 VAL A O 1
ATOM 785 N N . HIS A 1 102 ? 17.524 -11.810 -11.754 1.00 87.06 102 HIS A N 1
ATOM 786 C CA . HIS A 1 102 ? 18.747 -12.610 -11.812 1.00 87.06 102 HIS A CA 1
ATOM 787 C C . HIS A 1 102 ? 18.483 -13.934 -12.556 1.00 87.06 102 HIS A C 1
ATOM 789 O O . HIS A 1 102 ? 17.464 -14.571 -12.306 1.00 87.06 102 HIS A O 1
ATOM 795 N N . GLU A 1 103 ? 19.390 -14.402 -13.422 1.00 86.69 103 GLU A N 1
ATOM 796 C CA . GLU A 1 103 ? 19.160 -15.600 -14.263 1.00 86.69 103 GLU A CA 1
ATOM 797 C C . GLU A 1 103 ? 18.861 -16.867 -13.435 1.00 86.69 103 GLU A C 1
ATOM 799 O O . GLU A 1 103 ? 18.074 -17.729 -13.829 1.00 86.69 103 GLU A O 1
ATOM 804 N N . GLN A 1 104 ? 19.444 -16.969 -12.237 1.00 88.19 104 GLN A N 1
ATOM 805 C CA . GLN A 1 104 ? 19.140 -18.064 -11.307 1.00 88.19 104 GLN A CA 1
ATOM 806 C C . GLN A 1 104 ? 17.669 -18.069 -10.856 1.00 88.19 104 GLN A C 1
ATOM 808 O O . GLN A 1 104 ? 17.139 -19.140 -10.569 1.00 88.19 104 GLN A O 1
ATOM 813 N N . MET A 1 105 ? 16.988 -16.919 -10.864 1.00 86.19 105 MET A N 1
ATOM 814 C CA . MET A 1 105 ? 15.549 -16.844 -10.612 1.00 86.19 105 MET A CA 1
ATOM 815 C C . MET A 1 105 ? 14.756 -17.509 -11.740 1.00 86.19 105 MET A C 1
ATOM 817 O O . MET A 1 105 ? 13.849 -18.287 -11.466 1.00 86.19 105 MET A O 1
ATOM 821 N N . SER A 1 106 ? 15.146 -17.317 -13.005 1.00 85.62 106 SER A N 1
ATOM 822 C CA . SER A 1 106 ? 14.522 -18.023 -14.136 1.00 85.62 106 SER A CA 1
ATOM 823 C C . SER A 1 106 ? 14.648 -19.543 -14.004 1.00 85.62 106 SER A C 1
ATOM 825 O O . SER A 1 106 ? 13.731 -20.279 -14.358 1.00 85.62 106 SER A O 1
ATOM 827 N N . ARG A 1 107 ? 15.754 -20.035 -13.429 1.00 89.56 107 ARG A N 1
ATOM 828 C CA . ARG A 1 107 ? 15.910 -21.463 -13.102 1.00 89.56 107 ARG A CA 1
ATOM 829 C C . ARG A 1 107 ? 15.035 -21.880 -11.923 1.00 89.56 107 ARG A C 1
ATOM 831 O O . ARG A 1 107 ? 14.488 -22.978 -11.952 1.00 89.56 107 ARG A O 1
ATOM 838 N N . PHE A 1 108 ? 14.844 -21.018 -10.928 1.00 89.25 108 PHE A N 1
ATOM 839 C CA . PHE A 1 108 ? 13.946 -21.279 -9.801 1.00 89.25 108 PHE A CA 1
ATOM 840 C C . PHE A 1 108 ? 12.502 -21.545 -10.259 1.00 89.25 108 PHE A C 1
ATOM 842 O O . PHE A 1 108 ? 11.880 -22.492 -9.781 1.00 89.25 108 PHE A O 1
ATOM 849 N N . PHE A 1 109 ? 12.008 -20.820 -11.273 1.00 90.19 109 PHE A N 1
ATOM 850 C CA . PHE A 1 109 ? 10.699 -21.097 -11.884 1.00 90.19 109 PHE A CA 1
ATOM 851 C C . PHE A 1 109 ? 10.572 -22.530 -12.424 1.00 90.19 109 PHE A C 1
ATOM 853 O O . PHE A 1 109 ? 9.501 -23.127 -12.337 1.00 90.19 109 PHE A O 1
ATOM 860 N N . THR A 1 110 ? 11.660 -23.118 -12.936 1.00 90.88 110 THR A N 1
ATOM 861 C CA . THR A 1 110 ? 11.647 -24.500 -13.454 1.00 90.88 110 THR A CA 1
ATOM 862 C C . THR A 1 110 ? 11.538 -25.567 -12.362 1.00 90.88 110 THR A C 1
ATOM 864 O O . THR A 1 110 ? 11.256 -26.722 -12.672 1.00 90.88 110 THR A O 1
ATOM 867 N N . GLY A 1 111 ? 11.728 -25.192 -11.091 1.00 92.00 111 GLY A N 1
ATOM 868 C CA . GLY A 1 111 ? 11.536 -26.081 -9.945 1.00 92.00 111 GLY A CA 1
ATOM 869 C C . GLY A 1 111 ? 10.065 -26.354 -9.616 1.00 92.00 111 GLY A C 1
ATOM 870 O O . GLY A 1 111 ? 9.763 -27.343 -8.947 1.00 92.00 111 GLY A O 1
ATOM 871 N N . PHE A 1 112 ? 9.138 -25.517 -10.093 1.00 93.81 112 PHE A N 1
ATOM 872 C CA . PHE A 1 112 ? 7.706 -25.751 -9.930 1.00 93.81 112 PHE A CA 1
ATOM 873 C C . PHE A 1 112 ? 7.189 -26.753 -10.965 1.00 93.81 112 PHE A C 1
ATOM 875 O O . PHE A 1 112 ? 7.673 -26.839 -12.096 1.00 93.81 112 PHE A O 1
ATOM 882 N N . ARG A 1 113 ? 6.145 -27.503 -10.598 1.00 93.94 113 ARG A N 1
ATOM 883 C CA . ARG A 1 113 ? 5.408 -28.302 -11.582 1.00 93.94 113 ARG A CA 1
ATOM 884 C C . ARG A 1 113 ? 4.755 -27.378 -12.612 1.00 93.94 113 ARG A C 1
ATOM 886 O O . ARG A 1 113 ? 4.302 -26.287 -12.278 1.00 93.94 113 ARG A O 1
ATOM 893 N N . ARG A 1 114 ? 4.635 -27.853 -13.855 1.00 91.00 114 ARG A N 1
ATOM 894 C CA . ARG A 1 114 ? 4.018 -27.091 -14.958 1.00 91.00 114 ARG A CA 1
ATOM 895 C C . ARG A 1 114 ? 2.530 -26.785 -14.749 1.00 91.00 114 ARG A C 1
ATOM 897 O O . ARG A 1 114 ? 2.015 -25.887 -15.397 1.00 91.00 114 ARG A O 1
ATOM 904 N N . ASP A 1 115 ? 1.856 -27.532 -13.878 1.00 93.25 115 ASP A N 1
ATOM 905 C CA . ASP A 1 115 ? 0.442 -27.377 -13.522 1.00 93.25 115 ASP A CA 1
ATOM 906 C C . ASP A 1 115 ? 0.226 -26.611 -12.204 1.00 93.25 115 ASP A C 1
ATOM 908 O O . ASP A 1 115 ? -0.885 -26.583 -11.675 1.00 93.25 115 ASP A O 1
ATOM 912 N N . ALA A 1 116 ? 1.276 -25.994 -11.649 1.00 94.62 116 ALA A N 1
ATOM 913 C CA . ALA A 1 116 ? 1.159 -25.196 -10.438 1.00 94.62 116 ALA A CA 1
ATOM 914 C C . ALA A 1 116 ? 0.308 -23.939 -10.674 1.00 94.62 116 ALA A C 1
ATOM 916 O O . ALA A 1 116 ? 0.429 -23.258 -11.693 1.00 94.62 116 ALA A O 1
ATOM 917 N N . HIS A 1 117 ? -0.534 -23.601 -9.693 1.00 95.31 117 HIS A N 1
ATOM 918 C CA . HIS A 1 117 ? -1.356 -22.397 -9.759 1.00 95.31 117 HIS A CA 1
ATOM 919 C C . HIS A 1 117 ? -0.462 -21.139 -9.775 1.00 95.31 117 HIS A C 1
ATOM 921 O O . HIS A 1 117 ? 0.393 -21.016 -8.890 1.00 95.31 117 HIS A O 1
ATOM 927 N N . PRO A 1 118 ? -0.670 -20.169 -10.689 1.00 94.31 118 PRO A N 1
ATOM 928 C CA . PRO A 1 118 ? 0.202 -18.999 -10.830 1.00 94.31 118 PRO A CA 1
ATOM 929 C C . PRO A 1 118 ? 0.414 -18.216 -9.530 1.00 94.31 118 PRO A C 1
ATOM 931 O O . PRO A 1 118 ? 1.538 -17.832 -9.230 1.00 94.31 118 PRO A O 1
ATOM 934 N N . MET A 1 119 ? -0.626 -18.066 -8.701 1.00 94.75 119 MET A N 1
ATOM 935 C CA . MET A 1 119 ? -0.488 -17.421 -7.383 1.00 94.75 119 MET A CA 1
ATOM 936 C C . MET A 1 119 ? 0.478 -18.154 -6.443 1.00 94.75 119 MET A C 1
ATOM 938 O O . MET A 1 119 ? 1.229 -17.506 -5.725 1.00 94.75 119 MET A O 1
ATOM 942 N N . ALA A 1 120 ? 0.502 -19.492 -6.455 1.00 94.44 120 ALA A N 1
ATOM 943 C CA . ALA A 1 120 ? 1.423 -20.255 -5.612 1.00 94.44 120 ALA A CA 1
ATOM 944 C C . ALA A 1 120 ? 2.877 -20.064 -6.071 1.00 94.44 120 ALA A C 1
ATOM 946 O O . ALA A 1 120 ? 3.774 -19.896 -5.244 1.00 94.44 120 ALA A O 1
ATOM 947 N N . VAL A 1 121 ? 3.092 -20.031 -7.391 1.00 94.31 121 VAL A N 1
ATOM 948 C CA . VAL A 1 121 ? 4.400 -19.736 -7.991 1.00 94.31 121 VAL A CA 1
ATOM 949 C C . VAL A 1 121 ? 4.833 -18.312 -7.637 1.00 94.31 121 VAL A C 1
ATOM 951 O O . VAL A 1 121 ? 5.938 -18.123 -7.137 1.00 94.31 121 VAL A O 1
ATOM 954 N N . MET A 1 122 ? 3.947 -17.326 -7.806 1.00 93.00 122 MET A N 1
ATOM 955 C CA . MET A 1 122 ? 4.205 -15.922 -7.478 1.00 93.00 122 MET A CA 1
ATOM 956 C C . MET A 1 122 ? 4.602 -15.747 -6.006 1.00 93.00 122 MET A C 1
ATOM 958 O O . MET A 1 122 ? 5.642 -15.158 -5.724 1.00 93.00 122 MET A O 1
ATOM 962 N N . CYS A 1 123 ? 3.835 -16.308 -5.063 1.00 94.38 123 CYS A N 1
ATOM 963 C CA . CYS A 1 123 ? 4.159 -16.237 -3.636 1.00 94.38 123 CYS A CA 1
ATOM 964 C C . CYS A 1 123 ? 5.530 -16.856 -3.320 1.00 94.38 123 CYS A C 1
ATOM 966 O O . CYS A 1 123 ? 6.305 -16.278 -2.557 1.00 94.38 123 CYS A O 1
ATOM 968 N N . GLY A 1 124 ? 5.850 -18.007 -3.921 1.00 92.62 124 GLY A N 1
ATOM 969 C CA . GLY A 1 124 ? 7.142 -18.668 -3.729 1.00 92.62 124 GLY A CA 1
ATOM 970 C C . GLY A 1 124 ? 8.316 -17.854 -4.280 1.00 92.62 124 GLY A C 1
ATOM 971 O O . GLY A 1 124 ? 9.334 -17.705 -3.607 1.00 92.62 124 GLY A O 1
ATOM 972 N N . VAL A 1 125 ? 8.166 -17.288 -5.479 1.00 92.62 125 VAL A N 1
ATOM 973 C CA . VAL A 1 125 ? 9.204 -16.486 -6.144 1.00 92.62 125 VAL A CA 1
ATOM 974 C C . VAL A 1 125 ? 9.435 -15.165 -5.416 1.00 92.62 125 VAL A C 1
ATOM 976 O O . VAL A 1 125 ? 10.584 -14.803 -5.169 1.00 92.62 125 VAL A O 1
ATOM 979 N N . VAL A 1 126 ? 8.369 -14.468 -5.008 1.00 92.56 126 VAL A N 1
ATOM 980 C CA . VAL A 1 126 ? 8.484 -13.215 -4.244 1.00 92.56 126 VAL A CA 1
ATOM 981 C C . VAL A 1 126 ? 9.183 -13.453 -2.905 1.00 92.56 126 VAL A C 1
ATOM 983 O O . VAL A 1 126 ? 10.046 -12.668 -2.522 1.00 92.56 126 VAL A O 1
ATOM 986 N N . GLY A 1 127 ? 8.896 -14.568 -2.226 1.00 91.25 127 GLY A N 1
ATOM 987 C CA . GLY A 1 127 ? 9.645 -14.969 -1.032 1.00 91.25 127 GLY A CA 1
ATOM 988 C C . GLY A 1 127 ? 11.122 -15.248 -1.329 1.00 91.25 127 GLY A C 1
ATOM 989 O O . GLY A 1 127 ? 12.002 -14.796 -0.593 1.00 91.25 127 GLY A O 1
ATOM 990 N N . ALA A 1 128 ? 11.411 -15.927 -2.443 1.00 91.38 128 ALA A N 1
ATOM 991 C CA . ALA A 1 128 ? 12.773 -16.244 -2.865 1.00 91.38 128 ALA A CA 1
ATOM 992 C C . ALA A 1 128 ? 13.608 -14.998 -3.206 1.00 91.38 128 ALA A C 1
ATOM 994 O O . ALA A 1 128 ? 14.823 -15.037 -3.020 1.00 91.38 128 ALA A O 1
ATOM 995 N N . LEU A 1 129 ? 12.998 -13.877 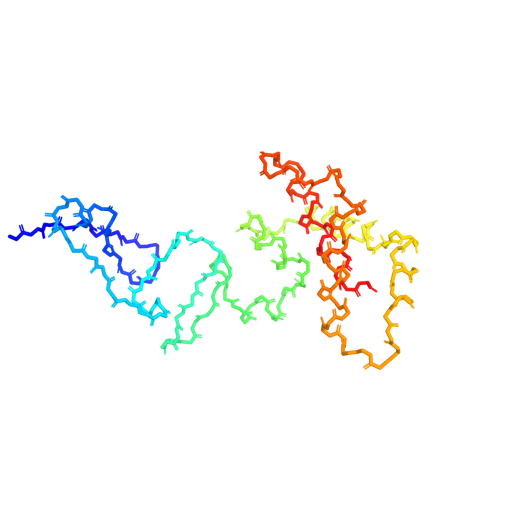-3.627 1.00 88.56 129 LEU A N 1
ATOM 996 C CA . LEU A 1 129 ? 13.708 -12.611 -3.889 1.00 88.56 129 LEU A CA 1
ATOM 997 C C . LEU A 1 129 ? 14.576 -12.170 -2.702 1.00 88.56 129 LEU A C 1
ATOM 999 O O . LEU A 1 129 ? 15.659 -11.631 -2.918 1.00 88.56 129 LEU A O 1
ATOM 1003 N N . SER A 1 130 ? 14.142 -12.448 -1.469 1.00 89.38 130 SER A N 1
ATOM 1004 C CA . SER A 1 130 ? 14.900 -12.119 -0.254 1.00 89.38 130 SER A CA 1
ATOM 1005 C C . SER A 1 130 ? 16.271 -12.807 -0.185 1.00 89.38 130 SER A C 1
ATOM 1007 O O . SER A 1 130 ? 17.217 -12.228 0.341 1.00 89.38 130 SER A O 1
ATOM 1009 N N . ALA A 1 131 ? 16.415 -14.001 -0.772 1.00 87.94 131 ALA A N 1
ATOM 1010 C CA . ALA A 1 131 ? 17.680 -14.732 -0.817 1.00 87.94 131 ALA A CA 1
ATOM 1011 C C . ALA A 1 131 ? 18.653 -14.172 -1.869 1.00 87.94 131 ALA A C 1
ATOM 1013 O O . ALA A 1 131 ? 19.866 -14.241 -1.683 1.00 87.94 131 ALA A O 1
ATOM 1014 N N . PHE A 1 132 ? 18.136 -13.608 -2.967 1.00 84.56 132 PHE A N 1
ATOM 1015 C CA . PHE A 1 132 ? 18.958 -13.041 -4.045 1.00 84.56 132 PHE A CA 1
ATOM 1016 C C . PHE A 1 132 ? 19.316 -11.568 -3.817 1.00 84.56 132 PHE A C 1
ATOM 1018 O O . PHE A 1 132 ? 20.341 -11.110 -4.312 1.00 84.56 132 PHE A O 1
ATOM 1025 N N . TYR A 1 133 ? 18.482 -10.832 -3.080 1.00 85.31 133 TYR A N 1
ATOM 1026 C CA . TYR A 1 133 ? 18.631 -9.397 -2.818 1.00 85.31 133 TYR A CA 1
ATOM 1027 C C . TYR A 1 133 ? 18.856 -9.118 -1.324 1.00 85.31 133 TYR A C 1
ATOM 1029 O O . TYR A 1 133 ? 18.184 -8.284 -0.715 1.00 85.31 133 TYR A O 1
ATOM 1037 N N . HIS A 1 134 ? 19.812 -9.837 -0.728 1.00 83.56 134 HIS A N 1
ATOM 1038 C CA . HIS A 1 134 ? 20.195 -9.701 0.684 1.00 83.56 134 HIS A CA 1
ATOM 1039 C C . HIS A 1 134 ? 20.943 -8.388 0.999 1.00 83.56 134 HIS A C 1
ATOM 1041 O O . HIS A 1 134 ? 21.267 -8.105 2.146 1.00 83.56 134 HIS A O 1
ATOM 1047 N N . ASP A 1 135 ? 21.280 -7.602 -0.023 1.00 82.31 135 ASP A N 1
ATOM 1048 C CA . ASP A 1 135 ? 21.928 -6.291 0.076 1.00 82.31 135 ASP A CA 1
ATOM 1049 C C . ASP A 1 135 ? 20.956 -5.167 0.474 1.00 82.31 135 ASP A C 1
ATOM 1051 O O . ASP A 1 135 ? 21.395 -4.071 0.808 1.00 82.31 135 ASP A O 1
ATOM 1055 N N . SER A 1 136 ? 19.645 -5.426 0.428 1.00 81.88 136 SER A N 1
ATOM 1056 C CA . SER A 1 136 ? 18.593 -4.447 0.726 1.00 81.88 136 SER A CA 1
ATOM 1057 C C . SER A 1 136 ? 17.593 -4.939 1.780 1.00 81.88 136 SER A C 1
ATOM 1059 O O . SER A 1 136 ? 16.392 -4.717 1.638 1.00 81.88 136 SER A O 1
ATOM 1061 N N . THR A 1 137 ? 18.061 -5.658 2.803 1.00 83.75 137 THR A N 1
ATOM 1062 C CA . THR A 1 137 ? 17.201 -6.256 3.844 1.00 83.75 137 THR A CA 1
ATOM 1063 C C . THR A 1 137 ? 17.178 -5.488 5.164 1.00 83.75 137 THR A C 1
ATOM 1065 O O . THR A 1 137 ? 16.369 -5.819 6.029 1.00 83.75 137 THR A O 1
ATOM 1068 N N . ASP A 1 138 ? 18.040 -4.484 5.355 1.00 88.12 138 ASP A N 1
ATOM 1069 C CA . ASP A 1 138 ? 18.010 -3.668 6.569 1.00 88.12 138 ASP A CA 1
ATOM 1070 C C . ASP A 1 138 ? 16.828 -2.688 6.538 1.00 88.12 138 ASP A C 1
ATOM 1072 O O . ASP A 1 138 ? 16.764 -1.763 5.726 1.00 88.12 138 ASP A O 1
ATOM 1076 N N . ILE A 1 139 ? 15.883 -2.891 7.457 1.00 90.31 139 ILE A N 1
ATOM 1077 C CA . ILE A 1 139 ? 14.691 -2.052 7.612 1.00 90.31 139 ILE A CA 1
ATOM 1078 C C . ILE A 1 139 ? 14.996 -0.695 8.257 1.00 90.31 139 ILE A C 1
ATOM 1080 O O . ILE A 1 139 ? 14.182 0.226 8.162 1.00 90.31 139 ILE A O 1
ATOM 1084 N N . SER A 1 140 ? 16.140 -0.564 8.928 1.00 91.88 140 SER A N 1
ATOM 1085 C CA . SER A 1 140 ? 16.541 0.672 9.605 1.00 91.88 140 SER A CA 1
ATOM 1086 C C . SER A 1 140 ? 17.180 1.659 8.629 1.00 91.88 140 SER A C 1
ATOM 1088 O O . SER A 1 140 ? 17.088 2.872 8.825 1.00 91.88 140 SER A O 1
ATOM 1090 N N . ASP A 1 141 ? 17.780 1.155 7.548 1.00 92.88 141 ASP A N 1
ATOM 1091 C CA . ASP A 1 141 ? 18.428 1.962 6.521 1.00 92.88 141 ASP A CA 1
ATOM 1092 C C . ASP A 1 141 ? 17.389 2.526 5.521 1.00 92.88 141 ASP A C 1
ATOM 1094 O O . ASP A 1 141 ? 16.722 1.777 4.794 1.00 92.88 141 ASP A O 1
ATOM 1098 N N . PRO A 1 142 ? 17.206 3.861 5.443 1.00 91.75 142 PRO A N 1
ATOM 1099 C CA . PRO A 1 142 ? 16.277 4.472 4.495 1.00 91.75 142 PRO A CA 1
ATOM 1100 C C . PRO A 1 142 ? 16.645 4.207 3.029 1.00 91.75 142 PRO A C 1
ATOM 1102 O O . PRO A 1 142 ? 15.745 4.088 2.195 1.00 91.75 142 PRO A O 1
ATOM 1105 N N . TYR A 1 143 ? 17.935 4.089 2.704 1.00 90.44 143 TYR A N 1
ATOM 1106 C CA . TYR A 1 143 ? 18.383 3.828 1.340 1.00 90.44 143 TYR A CA 1
ATOM 1107 C C . TYR A 1 143 ? 18.022 2.406 0.907 1.00 90.44 143 TYR A C 1
ATOM 1109 O O . TYR A 1 143 ? 17.445 2.220 -0.166 1.00 90.44 143 TYR A O 1
ATOM 1117 N N . GLN A 1 144 ? 18.275 1.409 1.759 1.00 91.12 144 GLN A N 1
ATOM 1118 C CA . GLN A 1 144 ? 17.913 0.021 1.463 1.00 91.12 144 GLN A CA 1
ATOM 1119 C C . GLN A 1 144 ? 16.404 -0.163 1.317 1.00 91.12 144 GLN A C 1
ATOM 1121 O O . GLN A 1 144 ? 15.970 -0.814 0.367 1.00 91.12 144 GLN A O 1
ATOM 1126 N N . ARG A 1 145 ? 15.594 0.479 2.171 1.00 91.44 145 ARG A N 1
ATOM 1127 C CA . ARG A 1 145 ? 14.128 0.476 2.020 1.00 91.44 145 ARG A CA 1
ATOM 1128 C C . ARG A 1 145 ? 13.685 1.038 0.674 1.00 91.44 145 ARG A C 1
ATOM 1130 O O . ARG A 1 145 ? 12.852 0.436 0.004 1.00 91.44 145 ARG A O 1
ATOM 1137 N N . MET A 1 146 ? 14.261 2.164 0.251 1.00 90.25 146 MET A N 1
ATOM 1138 C CA . MET A 1 146 ? 13.969 2.750 -1.058 1.00 90.25 146 MET A CA 1
ATOM 1139 C C . MET A 1 146 ? 14.341 1.786 -2.197 1.00 90.25 146 MET A C 1
ATOM 1141 O O . MET A 1 146 ? 13.538 1.575 -3.107 1.00 90.25 146 MET A O 1
ATOM 1145 N N . VAL A 1 147 ? 15.535 1.186 -2.150 1.00 90.56 147 VAL A N 1
ATOM 1146 C CA . VAL A 1 147 ? 16.003 0.229 -3.166 1.00 90.56 147 VAL A CA 1
ATOM 1147 C C . VAL A 1 147 ? 15.099 -1.004 -3.223 1.00 90.56 147 VAL A C 1
ATOM 1149 O O . VAL A 1 147 ? 14.714 -1.420 -4.316 1.00 90.56 147 VAL A O 1
ATOM 1152 N N . ALA A 1 148 ? 14.714 -1.559 -2.072 1.00 91.25 148 ALA A N 1
ATOM 1153 C CA . ALA A 1 148 ? 13.814 -2.704 -1.987 1.00 91.25 148 ALA A CA 1
ATOM 1154 C C . ALA A 1 148 ? 12.434 -2.388 -2.590 1.00 91.25 148 ALA A C 1
ATOM 1156 O O . ALA A 1 148 ? 11.962 -3.137 -3.447 1.00 91.25 148 ALA A O 1
ATOM 1157 N N . SER A 1 149 ? 11.829 -1.250 -2.231 1.00 91.75 149 SER A N 1
ATOM 1158 C CA . SER A 1 149 ? 10.539 -0.812 -2.785 1.00 91.75 149 SER A CA 1
ATOM 1159 C C . SER A 1 149 ? 10.587 -0.649 -4.306 1.00 91.75 149 SER A C 1
ATOM 1161 O O . SER A 1 149 ? 9.708 -1.142 -5.010 1.00 91.75 149 SER A O 1
ATOM 1163 N N . MET A 1 150 ? 11.643 -0.024 -4.837 1.00 90.94 150 MET A N 1
ATOM 1164 C CA . MET A 1 150 ? 11.814 0.134 -6.287 1.00 90.94 150 MET A CA 1
ATOM 1165 C C . MET A 1 150 ? 12.018 -1.200 -7.001 1.00 90.94 150 MET A C 1
ATOM 1167 O O . MET A 1 150 ? 11.438 -1.421 -8.061 1.00 90.94 150 MET A O 1
ATOM 1171 N N . ARG A 1 151 ? 12.823 -2.106 -6.431 1.00 91.00 151 ARG A N 1
ATOM 1172 C CA . ARG A 1 151 ? 13.042 -3.445 -6.996 1.00 91.00 151 ARG A CA 1
ATOM 1173 C C . ARG A 1 151 ? 11.748 -4.248 -7.039 1.00 91.00 151 ARG A C 1
ATOM 1175 O O . ARG A 1 151 ? 11.520 -4.923 -8.035 1.00 91.00 151 ARG A O 1
ATOM 1182 N N . LEU A 1 152 ? 10.910 -4.166 -6.006 1.00 92.25 152 LEU A N 1
ATOM 1183 C CA . LEU A 1 152 ? 9.608 -4.834 -5.997 1.00 92.25 152 LEU A CA 1
ATOM 1184 C C . LEU A 1 152 ? 8.702 -4.286 -7.103 1.00 92.25 152 LEU A C 1
ATOM 1186 O O . LEU A 1 152 ? 8.207 -5.067 -7.906 1.00 92.25 152 LEU A O 1
ATOM 1190 N N . ILE A 1 153 ? 8.558 -2.963 -7.220 1.00 92.94 153 ILE A N 1
ATOM 1191 C CA . ILE A 1 153 ? 7.745 -2.352 -8.289 1.00 92.94 153 ILE A CA 1
ATOM 1192 C C . ILE A 1 153 ? 8.255 -2.761 -9.677 1.00 92.94 153 ILE A C 1
ATOM 1194 O O . ILE A 1 153 ? 7.461 -3.101 -10.549 1.00 92.94 153 ILE A O 1
ATOM 1198 N N . ALA A 1 154 ? 9.574 -2.780 -9.874 1.00 91.69 154 ALA A N 1
ATOM 1199 C CA . ALA A 1 154 ? 10.178 -3.102 -11.162 1.00 91.69 154 ALA A CA 1
ATOM 1200 C C . ALA A 1 154 ? 10.100 -4.589 -11.541 1.00 91.69 154 ALA A C 1
ATOM 1202 O O . ALA A 1 154 ? 9.991 -4.902 -12.722 1.00 91.69 154 ALA A O 1
ATOM 1203 N N . LYS A 1 155 ? 10.220 -5.504 -10.570 1.00 92.06 155 LYS A N 1
ATOM 1204 C CA . LYS A 1 155 ? 10.373 -6.951 -10.822 1.00 92.06 155 LYS A CA 1
ATOM 1205 C C . LYS A 1 155 ? 9.078 -7.740 -10.700 1.00 92.06 155 LYS A C 1
ATOM 1207 O O . LYS A 1 155 ? 9.032 -8.857 -11.188 1.00 92.06 155 LYS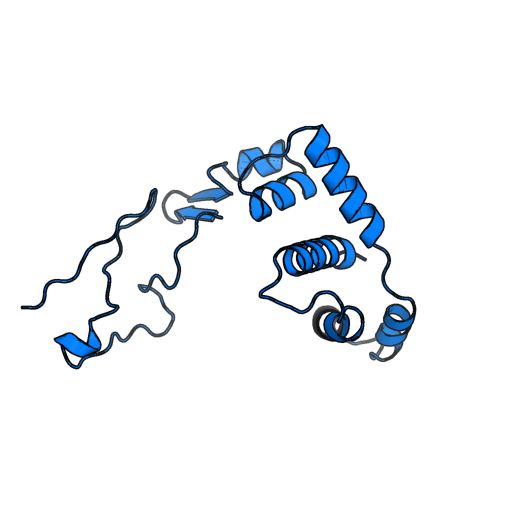 A O 1
ATOM 1212 N N . MET A 1 156 ? 8.054 -7.199 -10.041 1.00 90.94 156 MET A N 1
ATOM 1213 C CA . MET A 1 156 ? 6.751 -7.864 -9.921 1.00 90.94 156 MET A CA 1
ATOM 1214 C C . MET A 1 156 ? 6.053 -8.106 -11.273 1.00 90.94 156 MET A C 1
ATOM 1216 O O . MET A 1 156 ? 5.392 -9.136 -11.388 1.00 90.94 156 MET A O 1
ATOM 1220 N N . PRO A 1 157 ? 6.174 -7.220 -12.284 1.00 90.69 157 PRO A N 1
ATOM 1221 C CA . PRO A 1 157 ? 5.607 -7.469 -13.612 1.00 90.69 157 PRO A CA 1
ATOM 1222 C C . PRO A 1 157 ? 6.424 -8.414 -14.511 1.00 90.69 157 PRO A C 1
ATOM 1224 O O . PRO A 1 157 ? 5.883 -8.869 -15.517 1.00 90.69 157 PRO A O 1
ATOM 1227 N N . THR A 1 158 ? 7.708 -8.645 -14.204 1.00 83.62 158 THR A N 1
ATOM 1228 C CA . THR A 1 158 ? 8.646 -9.444 -15.020 1.00 83.62 158 THR A CA 1
ATOM 1229 C C . THR A 1 158 ? 8.395 -10.941 -14.879 1.00 83.62 158 THR A C 1
ATOM 1231 O O . THR A 1 158 ? 8.391 -11.626 -15.926 1.00 83.62 158 THR A O 1
#

Foldseek 3Di:
DDDFDWDDDPDDDIDTDCVCVCVVPVDDDDDVPCPPPDDDDDQAWDDDPVVRFIDGLNHTPVCCVVPNDPQQSVCCRVPSDGDDPVRSVVLVVLLQVLQDDDVVLVVVLVPDDPPDDVVVSLVVSVVCVCVVPVVLPDPVDPVSVVVVSSNCSNHSVD

pLDDT: mean 91.81, std 3.24, range [75.62, 96.0]

Radius of gyration: 21.25 Å; chains: 1; bounding box: 43×45×52 Å

=== Feature glossary ===
The record interleaves many kinds of information about one protein. Here is each kind framed as the question it answers.

Q: What does the local fold look like, residue by residue?
A: The Foldseek 3Di string encodes local tertiary geometry as a 20-letter alphabet — one character per residue — derived from the relative positions of nearby Cα atoms. Unlike the amino-acid sequence, 3Di is a direct function of the 3D structure, so two proteins with the same fold have similar 3Di strings even at low sequence identity.

Q: Which residues are in helices, strands, or loops?
A: The SS8 string is DSSP's per-residue secondary-structure call. α-helix (H) means an i→i+4 H-bond ladder; β-strand (E) means the residue participates in a β-sheet; 3₁₀ (G) and π (I) are tighter and wider helices; T/S are turns/bends; '-' is loop.

Q: How big and how compact is the whole molecule?
A: Radius of gyration (Rg) is the root-mean-square distance of Cα atoms from their centroid — a single number for overall size and compactness. A globular domain of N residues has Rg ≈ 2.2·N^0.38 Å; an extended or disordered chain has a much larger Rg. The Cα contact count is the number of residue pairs whose Cα atoms are within 8 Å and are more than four positions apart in sequence — a standard proxy for tertiary packing density. The bounding box is the smallest axis-aligned box enclosing all Cα atoms.

Q: Where is each backbone atom in 3D?
A: Structure coordinates are given as an mmCIF _atom_site loop: one row per atom with element, residue name, chain id, sequence number, and x/y/z position in Å. Only the four main-chain atoms per residue are included here; side chains are omitted to keep the record compact.

Q: What is the amino-acid chain?
A: Primary structure: the covalent order of the twenty standard amino acids along the backbone. Two proteins with the same sequence will (almost always) fold to the same structure; two with 30% identity often share a fold but not the details.

Q: What if only a Cα trace is available?
A: Three-state secondary structure (P-SEA) collapses the eight DSSP classes into helix (a), strand (b), and coil (c). P-SEA assigns these from Cα geometry alone — distances and angles — without requiring backbone oxygens, so it works on any Cα trace.

Q: What family and function is it annotated with?
A: Database cross-references. InterPro integrates a dozen domain/family signature databases into unified entries with residue-range hits. GO terms attach function/process/location labels with evidence codes. CATH codes position the fold in a four-level structural taxonomy. Organism is the NCBI-taxonomy species name.

Q: How confident is the AlphaFold model at each residue?
A: pLDDT is the predicted lDDT-Cα score: AlphaFold's confidence that the local environment of each residue (all inter-atomic distances within 15 Å) is correctly placed. It is a per-residue number between 0 and 100, with higher meaning more reliable.

Q: How mobile is each atom in the crystal?
A: B-factor (Debye–Waller factor) reflects atomic displacement in the crystal lattice. It is an experimental observable (units Å²), not a prediction; low values mean the atom is pinned down, high values mean it moves or is heterogeneous across the crystal.

Q: Which residues are buried vs exposed?
A: SASA measures how much of the protein is reachable by solvent. It is computed by rolling a water-sized probe over the atomic surface and summing the exposed area (Å²). Per-residue SASA distinguishes core (buried, low SASA) from surface (exposed, high SASA) residues; total SASA is a whole-molecule size measure.

Q: What do the diagnostic plots show?
A: Plot images: a contact map (which residues are close in 3D, as an N×N binary image), a Ramachandran scatter (backbone torsion angles, revealing secondary-structure composition at a glance), and — for AlphaFold structures — a PAE heatmap (pairwise prediction confidence).

Q: What known structures does this most resemble?
A: The Foldseek neighbor list gives the closest experimentally determined structures in the PDB, ranked by structural alignment. TM-score near 1 means near-identical fold; near 0.3 means only rough topology match. This is how one finds what a novel AlphaFold prediction most resembles in the solved-structure universe.

Q: Are the domains correctly placed relative to each other?
A: Predicted aligned error is AlphaFold's pairwise confidence. Unlike pLDDT (per-residue), PAE is per-residue-pair and captures whether two parts of the structure are correctly placed relative to each other. Units are ångströms of expected positional error.

Q: What do the rendered images show?
A: Structure images are PyMOL renders from six orthogonal camera directions. Cartoon representation draws helices as coils and strands as arrows; sticks shows the backbone as bonds; surface shows the solvent-excluded envelope. Rainbow coloring maps sequence position to hue (blue→red, N→C); chain coloring assigns a distinct color per polypeptide.

Q: What are the backbone torsion angles?
A: φ (phi) and ψ (psi) are the two rotatable backbone dihedrals per residue: φ is the C(i-1)–N–Cα–C torsion, ψ is the N–Cα–C–N(i+1) torsion, both in degrees on (−180°, 180°]. α-helical residues cluster near (−60°, −45°); β-strand residues near (−120°, +130°). A Ramachandran plot is simply a scatter of (φ, ψ) for every residue.